Protein AF-A0A4Q3A723-F1 (afdb_monomer_lite)

pLDDT: mean 92.24, std 9.06, range [56.38, 98.62]

Foldseek 3Di:
DKDKDFPVVDDVVLVLVQCCVFQNPCNCPDVVVVQQPPWAFDRVPKIFIADPVRDTFKIKTKGWGWDQDPCCVPPRDDIDIDIDIDDIGGDDDPD

Secondary structure (DSSP, 8-state):
-EEEEEGGGS-HHHHHHHHHHHH-TTGGGSHHHHHTTT----GGG-EEEEETTS-EEEEEEEEEEEEE-GGGGTTT--EEEEEEEEEEEE-----

Radius of gyration: 16.05 Å; chains: 1; bounding box: 45×26×45 Å

Structure (mmCIF, N/CA/C/O backbone):
data_AF-A0A4Q3A723-F1
#
_entry.id   AF-A0A4Q3A723-F1
#
loop_
_atom_site.group_PDB
_atom_site.id
_atom_site.type_symbol
_atom_site.label_atom_id
_atom_site.label_alt_id
_atom_site.label_comp_id
_atom_site.label_asym_id
_atom_site.label_entity_id
_atom_site.label_seq_id
_atom_site.pdbx_PDB_ins_code
_atom_site.Cartn_x
_atom_site.Cartn_y
_atom_site.Cartn_z
_atom_site.occupancy
_atom_site.B_iso_or_equiv
_atom_site.auth_seq_id
_atom_site.auth_comp_id
_atom_site.auth_asym_id
_atom_site.auth_atom_id
_atom_site.pdbx_PDB_model_num
ATOM 1 N N . MET A 1 1 ? -18.021 7.874 13.755 1.00 86.50 1 MET A N 1
ATOM 2 C CA . MET A 1 1 ? -17.283 8.788 12.864 1.00 86.50 1 MET A CA 1
ATOM 3 C C . MET A 1 1 ? -16.111 8.004 12.262 1.00 86.50 1 MET A C 1
ATOM 5 O O . MET A 1 1 ? -15.933 6.838 12.608 1.00 86.50 1 MET A O 1
ATOM 9 N N . ILE A 1 2 ? -15.428 8.550 11.253 1.00 94.94 2 ILE A N 1
ATOM 10 C CA . ILE A 1 2 ? -14.210 7.960 10.681 1.00 94.94 2 ILE A CA 1
ATOM 11 C C . ILE A 1 2 ? -13.105 9.006 10.793 1.00 94.94 2 ILE A C 1
ATOM 13 O O . ILE A 1 2 ? -13.294 10.136 10.342 1.00 94.94 2 ILE A O 1
ATOM 17 N N . ALA A 1 3 ? -11.973 8.623 11.373 1.00 97.06 3 ALA A N 1
ATOM 18 C CA . ALA A 1 3 ? -10.742 9.400 11.373 1.00 97.06 3 ALA A CA 1
ATOM 19 C C . ALA A 1 3 ? -9.792 8.864 10.295 1.00 97.06 3 ALA A C 1
ATOM 21 O O . ALA A 1 3 ? -9.693 7.652 10.097 1.00 97.06 3 ALA A O 1
ATOM 22 N N . LEU A 1 4 ? -9.093 9.767 9.607 1.00 97.81 4 LEU A N 1
ATOM 23 C CA . LEU A 1 4 ? -7.983 9.406 8.730 1.00 97.81 4 LEU A CA 1
ATOM 24 C C . LEU A 1 4 ? -6.678 9.548 9.505 1.00 97.81 4 LEU A C 1
ATOM 26 O O . LEU A 1 4 ? -6.400 10.614 10.054 1.00 97.81 4 LEU A O 1
ATOM 30 N N . VAL A 1 5 ? -5.893 8.479 9.532 1.00 98.19 5 VAL A N 1
ATOM 31 C CA . VAL A 1 5 ? -4.585 8.431 10.193 1.00 98.19 5 VAL A CA 1
ATOM 32 C C . VAL A 1 5 ? -3.514 7.978 9.197 1.00 98.19 5 VAL A C 1
ATOM 34 O O . VAL A 1 5 ? -3.852 7.297 8.222 1.00 98.19 5 VAL A O 1
ATOM 37 N N . PRO A 1 6 ? -2.237 8.342 9.399 1.00 98.38 6 PRO A N 1
ATOM 38 C CA . PRO A 1 6 ? -1.126 7.758 8.653 1.00 98.38 6 PRO A CA 1
ATOM 39 C C . PRO A 1 6 ? -1.164 6.226 8.689 1.00 98.38 6 PRO A C 1
ATOM 41 O O . PRO A 1 6 ? -1.473 5.628 9.722 1.00 98.38 6 PRO A O 1
ATOM 44 N N . LEU A 1 7 ? -0.877 5.578 7.557 1.00 98.38 7 LEU A N 1
ATOM 45 C CA . LEU A 1 7 ? -0.964 4.116 7.460 1.00 98.38 7 LEU A CA 1
ATOM 46 C C . LEU A 1 7 ? 0.034 3.395 8.384 1.00 98.38 7 LEU A C 1
ATOM 48 O O . LEU A 1 7 ? -0.262 2.298 8.849 1.00 98.38 7 LEU A O 1
ATOM 52 N N . ASP A 1 8 ? 1.181 4.011 8.672 1.00 96.75 8 ASP A N 1
ATOM 53 C CA . ASP A 1 8 ? 2.228 3.470 9.551 1.00 96.75 8 ASP A CA 1
ATOM 54 C C . ASP A 1 8 ? 1.829 3.405 11.039 1.00 96.75 8 ASP A C 1
ATOM 56 O O . ASP A 1 8 ? 2.519 2.771 11.836 1.00 96.75 8 ASP A O 1
ATOM 60 N N . GLN A 1 9 ? 0.689 3.997 11.410 1.00 97.25 9 GLN A N 1
ATOM 61 C CA . GLN A 1 9 ? 0.089 3.861 12.740 1.00 97.25 9 GLN A CA 1
ATOM 62 C C . GLN A 1 9 ? -0.774 2.602 12.882 1.00 97.25 9 GLN A C 1
ATOM 64 O O . GLN A 1 9 ? -1.241 2.298 13.981 1.00 97.25 9 GLN A O 1
ATOM 69 N N . ILE A 1 10 ? -1.018 1.875 11.789 1.00 98.06 10 ILE A N 1
ATOM 70 C CA . ILE A 1 10 ? -1.802 0.641 11.789 1.00 98.06 10 ILE A CA 1
ATOM 71 C C . ILE A 1 10 ? -0.864 -0.557 11.778 1.00 98.06 10 ILE A C 1
ATOM 73 O O . ILE A 1 10 ? 0.123 -0.577 11.048 1.00 98.06 10 ILE A O 1
ATOM 77 N N . ASP A 1 11 ? -1.218 -1.593 12.542 1.00 97.62 11 ASP A N 1
ATOM 78 C CA . ASP A 1 11 ? -0.555 -2.892 12.457 1.00 97.62 11 ASP A CA 1
ATOM 79 C C . ASP A 1 11 ? -0.511 -3.369 10.986 1.00 97.62 11 ASP A C 1
ATOM 81 O O . ASP A 1 11 ? -1.571 -3.576 10.376 1.00 97.62 11 ASP A O 1
ATOM 85 N N . PRO A 1 12 ? 0.685 -3.580 10.400 1.00 96.44 12 PRO A N 1
ATOM 86 C CA . PRO A 1 12 ? 0.821 -4.051 9.026 1.00 96.44 12 PRO A CA 1
ATOM 87 C C . PRO A 1 12 ? 0.040 -5.340 8.752 1.00 96.44 12 PRO A C 1
ATOM 89 O O . PRO A 1 12 ? -0.492 -5.519 7.653 1.00 96.44 12 PRO A O 1
ATOM 92 N N . GLN A 1 13 ? -0.099 -6.223 9.746 1.00 97.50 13 GLN A N 1
ATOM 93 C CA . GLN A 1 13 ? -0.861 -7.459 9.591 1.00 97.50 13 GLN A CA 1
ATOM 94 C C . GLN A 1 13 ? -2.369 -7.196 9.466 1.00 97.50 13 GLN A C 1
ATOM 96 O O . GLN A 1 13 ? -3.058 -7.906 8.725 1.00 97.50 13 GLN A O 1
ATOM 101 N N . ALA A 1 14 ? -2.895 -6.165 10.134 1.00 97.44 14 ALA A N 1
ATOM 102 C CA . ALA A 1 14 ? -4.289 -5.751 9.988 1.00 97.44 14 ALA A CA 1
ATOM 103 C C . ALA A 1 14 ? -4.559 -5.199 8.579 1.00 97.44 14 ALA A C 1
ATOM 105 O O . ALA A 1 14 ? -5.580 -5.537 7.971 1.00 97.44 14 ALA A O 1
ATOM 106 N N . VAL A 1 15 ? -3.612 -4.428 8.029 1.00 97.56 15 VAL A N 1
ATOM 107 C CA . VAL A 1 15 ? -3.655 -3.937 6.641 1.00 97.56 15 VAL A CA 1
ATOM 108 C C . VAL A 1 15 ? -3.643 -5.102 5.652 1.00 97.56 15 VAL A C 1
ATOM 110 O O . VAL A 1 15 ? -4.520 -5.187 4.793 1.00 97.56 15 VAL A O 1
ATOM 113 N N . GLU A 1 16 ? -2.699 -6.037 5.788 1.00 96.56 16 GLU A N 1
ATOM 114 C CA . GLU A 1 16 ? -2.606 -7.203 4.901 1.00 96.56 16 GLU A CA 1
ATOM 115 C C . GLU A 1 16 ? -3.867 -8.075 4.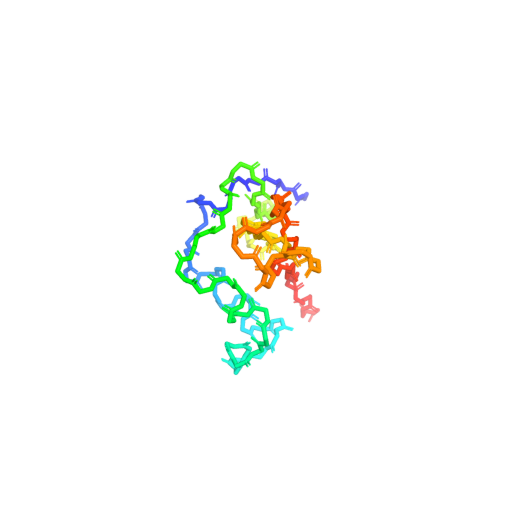970 1.00 96.56 16 GLU A C 1
ATOM 117 O O . GLU A 1 16 ? -4.368 -8.511 3.933 1.00 96.56 16 GLU A O 1
ATOM 122 N N . SER A 1 17 ? -4.438 -8.251 6.165 1.00 96.69 17 SER A N 1
ATOM 123 C CA . SER A 1 17 ? -5.681 -9.005 6.357 1.00 96.69 17 SER A CA 1
ATOM 124 C C . SER A 1 17 ? -6.879 -8.326 5.686 1.00 96.69 17 SER A C 1
ATOM 126 O O . SER A 1 17 ? -7.718 -9.004 5.092 1.00 96.69 17 SER A O 1
ATOM 128 N N . LEU A 1 18 ? -6.974 -6.993 5.753 1.00 96.94 18 LEU A N 1
ATOM 129 C CA . LEU A 1 18 ? -8.015 -6.239 5.052 1.00 96.94 18 LEU A CA 1
ATOM 130 C C . LEU A 1 18 ? -7.853 -6.340 3.530 1.00 96.94 18 LEU A C 1
ATOM 132 O O . LEU A 1 18 ? -8.834 -6.544 2.814 1.00 96.94 18 LEU A O 1
ATOM 136 N N . LEU A 1 19 ? -6.622 -6.236 3.026 1.00 96.75 19 LEU A N 1
ATOM 137 C CA . LEU A 1 19 ? -6.343 -6.404 1.601 1.00 96.75 19 LEU A CA 1
ATOM 138 C C . LEU A 1 19 ? -6.693 -7.816 1.116 1.00 96.75 19 LEU A C 1
ATOM 140 O O . LEU A 1 19 ? -7.239 -7.957 0.022 1.00 96.75 19 LEU A O 1
ATOM 144 N N . ASP A 1 20 ? -6.414 -8.848 1.917 1.00 96.00 20 ASP A N 1
ATOM 145 C CA . ASP A 1 20 ? -6.783 -10.232 1.604 1.00 96.00 20 ASP A CA 1
ATOM 146 C C . ASP A 1 20 ? -8.309 -10.410 1.570 1.00 96.00 20 ASP A C 1
ATOM 148 O O . ASP A 1 20 ? -8.819 -11.031 0.636 1.00 96.00 20 ASP A O 1
ATOM 152 N N . ARG A 1 21 ? -9.057 -9.808 2.510 1.00 95.50 21 ARG A N 1
ATOM 153 C CA . ARG A 1 21 ? -10.534 -9.796 2.470 1.00 95.50 21 ARG A CA 1
ATOM 154 C C . ARG A 1 21 ? -11.080 -9.078 1.233 1.00 95.50 21 ARG A C 1
ATOM 156 O O . ARG A 1 21 ? -12.014 -9.570 0.608 1.00 95.50 21 ARG A O 1
ATOM 163 N N . ALA A 1 22 ? -10.496 -7.939 0.860 1.00 95.19 22 ALA A N 1
ATOM 164 C CA . ALA A 1 22 ? -10.984 -7.117 -0.249 1.00 95.19 22 ALA A CA 1
ATOM 165 C C . ALA A 1 22 ? -10.630 -7.676 -1.641 1.00 95.19 22 ALA A C 1
ATOM 167 O O . ALA A 1 22 ? -11.386 -7.486 -2.594 1.00 95.19 22 ALA A O 1
ATOM 168 N N . PHE A 1 23 ? -9.476 -8.337 -1.784 1.00 94.19 23 PHE A N 1
ATOM 169 C CA . PHE A 1 23 ? -8.926 -8.717 -3.093 1.00 94.19 23 PHE A CA 1
ATOM 170 C C . PHE A 1 23 ? -8.629 -10.209 -3.269 1.00 94.19 23 PHE A C 1
ATOM 172 O O . PHE A 1 23 ? -8.245 -10.599 -4.378 1.00 94.19 23 PHE A O 1
ATOM 179 N N . GLY A 1 24 ? -8.798 -11.016 -2.221 1.00 94.44 24 GLY A N 1
ATOM 180 C CA . GLY A 1 24 ? -8.385 -12.417 -2.170 1.00 94.44 24 GLY A CA 1
ATOM 181 C C . GLY A 1 24 ? -6.934 -12.588 -1.708 1.00 94.44 24 GLY A C 1
ATOM 182 O O . GLY A 1 24 ? -6.076 -11.736 -1.949 1.00 94.44 24 GLY A O 1
ATOM 183 N N . ALA A 1 25 ? -6.637 -13.720 -1.063 1.00 93.38 25 ALA A N 1
ATOM 184 C CA . ALA A 1 25 ? -5.292 -14.050 -0.570 1.00 93.38 25 ALA A CA 1
ATOM 185 C C . ALA A 1 25 ? -4.254 -14.248 -1.700 1.00 93.38 25 ALA A C 1
ATOM 187 O O . ALA A 1 25 ? -3.048 -14.103 -1.489 1.00 93.38 25 ALA A O 1
ATOM 188 N N . ASP A 1 26 ? -4.713 -14.532 -2.920 1.00 93.69 26 ASP A N 1
ATOM 189 C CA . ASP A 1 26 ? -3.903 -14.688 -4.132 1.00 93.69 26 ASP A CA 1
ATOM 190 C C . ASP A 1 26 ? -3.602 -13.353 -4.844 1.00 93.69 26 ASP A C 1
ATOM 192 O O . ASP A 1 26 ? -2.883 -13.328 -5.848 1.00 93.69 26 ASP A O 1
ATOM 196 N N . ARG A 1 27 ? -4.066 -12.211 -4.303 1.00 93.62 27 ARG A N 1
ATOM 197 C CA . ARG A 1 27 ? -3.881 -10.864 -4.886 1.00 93.62 27 ARG A CA 1
ATOM 198 C C . ARG A 1 27 ? -2.440 -10.528 -5.262 1.00 93.62 27 ARG A C 1
ATOM 200 O O . ARG A 1 27 ? -2.225 -9.722 -6.166 1.00 93.62 27 ARG A O 1
ATOM 207 N N . ARG A 1 28 ? -1.457 -11.142 -4.597 1.00 90.88 28 ARG A N 1
ATOM 208 C CA . ARG A 1 28 ? -0.023 -10.921 -4.833 1.00 90.88 28 ARG A CA 1
ATOM 209 C C . ARG A 1 28 ? 0.428 -11.328 -6.242 1.00 90.88 28 ARG A C 1
ATOM 211 O O . ARG A 1 28 ? 1.444 -10.824 -6.709 1.00 90.88 28 ARG A O 1
ATOM 218 N N . ALA A 1 29 ? -0.342 -12.157 -6.951 1.00 91.81 29 ALA A N 1
ATOM 219 C CA . ALA A 1 29 ? -0.078 -12.515 -8.347 1.00 91.81 29 ALA A CA 1
ATOM 220 C C . ALA A 1 29 ? -0.456 -11.410 -9.359 1.00 91.81 29 ALA A C 1
ATOM 222 O O . ALA A 1 29 ? -0.079 -11.481 -10.531 1.00 91.81 29 ALA A O 1
ATOM 223 N N . ARG A 1 30 ? -1.204 -10.376 -8.944 1.00 91.88 30 ARG A N 1
ATOM 224 C CA . ARG A 1 30 ? -1.674 -9.306 -9.841 1.00 91.88 30 ARG A CA 1
ATOM 225 C C . ARG A 1 30 ? -0.510 -8.428 -10.315 1.00 91.88 30 ARG A C 1
ATOM 227 O O . ARG A 1 30 ? 0.393 -8.103 -9.549 1.00 91.88 30 ARG A O 1
ATOM 234 N N . THR A 1 31 ? -0.578 -7.936 -11.556 1.00 91.69 31 THR A N 1
ATOM 235 C CA . THR A 1 31 ? 0.475 -7.089 -12.159 1.00 91.69 31 THR A CA 1
ATOM 236 C C . THR A 1 31 ? 0.847 -5.866 -11.314 1.00 91.69 31 THR A C 1
ATOM 238 O O . THR A 1 31 ? 2.023 -5.523 -11.255 1.00 91.69 31 THR A O 1
ATOM 241 N N . ALA A 1 32 ? -0.105 -5.261 -10.597 1.00 89.81 32 ALA A N 1
ATOM 242 C CA . ALA A 1 32 ? 0.165 -4.135 -9.700 1.00 89.81 32 ALA A CA 1
ATOM 243 C C . ALA A 1 32 ? 1.213 -4.452 -8.610 1.00 89.81 32 ALA A C 1
ATOM 245 O O . ALA A 1 32 ? 1.980 -3.572 -8.235 1.00 89.81 32 ALA A O 1
ATOM 246 N N . TYR A 1 33 ? 1.303 -5.706 -8.140 1.00 91.44 33 TYR A N 1
ATOM 247 C CA . TYR A 1 33 ? 2.317 -6.138 -7.164 1.00 91.44 33 TYR A CA 1
ATOM 248 C C . TYR A 1 33 ? 3.709 -6.225 -7.791 1.00 91.44 33 TYR A C 1
ATOM 250 O O . TYR A 1 33 ? 4.701 -5.886 -7.150 1.00 91.44 33 TYR A O 1
ATOM 258 N N . ARG A 1 34 ? 3.784 -6.611 -9.070 1.00 92.00 34 ARG A N 1
ATOM 259 C CA . ARG A 1 34 ? 5.047 -6.607 -9.820 1.00 92.00 34 ARG A CA 1
ATOM 260 C C . ARG A 1 34 ? 5.554 -5.188 -10.065 1.00 92.00 34 ARG A C 1
ATOM 262 O O . ARG A 1 34 ? 6.742 -4.948 -9.909 1.00 92.00 34 ARG A O 1
ATOM 269 N N . ILE A 1 35 ? 4.661 -4.250 -10.397 1.00 91.25 35 ILE A N 1
ATOM 270 C CA . ILE A 1 35 ? 5.020 -2.839 -10.646 1.00 91.25 35 ILE A CA 1
ATOM 271 C C . ILE A 1 35 ? 5.678 -2.199 -9.414 1.00 91.25 35 ILE A C 1
ATOM 273 O O . ILE A 1 35 ? 6.605 -1.412 -9.559 1.00 91.25 35 ILE A O 1
ATOM 277 N N . ARG A 1 36 ? 5.223 -2.563 -8.212 1.00 92.00 36 ARG A N 1
ATOM 278 C CA . ARG A 1 36 ? 5.721 -2.029 -6.934 1.00 92.00 36 ARG A CA 1
ATOM 279 C C . ARG A 1 36 ? 6.802 -2.880 -6.256 1.00 92.00 36 ARG A C 1
ATOM 281 O O . ARG A 1 36 ? 7.069 -2.718 -5.071 1.00 92.00 36 ARG A O 1
ATOM 288 N N . THR A 1 37 ? 7.369 -3.865 -6.952 1.00 90.69 37 THR A N 1
ATOM 289 C CA . THR A 1 37 ? 8.394 -4.733 -6.356 1.00 90.69 37 THR A CA 1
ATOM 290 C C . THR A 1 37 ? 9.664 -3.930 -6.064 1.00 90.69 37 THR A C 1
ATOM 292 O O . THR A 1 37 ? 10.172 -3.242 -6.943 1.00 90.69 37 THR A O 1
ATOM 295 N N . GLY A 1 38 ? 10.192 -4.048 -4.842 1.00 91.62 38 GLY A N 1
ATOM 296 C CA . GLY A 1 38 ? 11.412 -3.350 -4.419 1.00 91.62 38 GLY A CA 1
ATOM 297 C C . GLY A 1 38 ? 11.207 -1.884 -4.025 1.00 91.62 38 GLY A C 1
ATOM 298 O O . GLY A 1 38 ? 12.192 -1.174 -3.842 1.00 91.62 38 GLY A O 1
ATOM 299 N N . THR A 1 39 ? 9.959 -1.431 -3.901 1.00 94.00 39 THR A N 1
ATOM 300 C CA . THR A 1 39 ? 9.613 -0.123 -3.335 1.00 94.00 39 THR A CA 1
ATOM 301 C C . THR A 1 39 ? 8.711 -0.294 -2.116 1.00 94.00 39 THR A C 1
ATOM 303 O O . THR A 1 39 ? 8.258 -1.404 -1.836 1.00 94.00 39 THR A O 1
ATOM 306 N N . ASP A 1 40 ? 8.456 0.811 -1.417 1.00 95.38 40 ASP A N 1
ATOM 307 C CA . ASP A 1 40 ? 7.499 0.929 -0.316 1.00 95.38 40 ASP A CA 1
ATOM 308 C C . ASP A 1 40 ? 6.416 1.966 -0.669 1.00 95.38 40 ASP A C 1
ATOM 310 O O . ASP A 1 40 ? 6.641 2.812 -1.549 1.00 95.38 40 ASP A O 1
ATOM 314 N N . PRO A 1 41 ? 5.234 1.930 -0.022 1.00 96.81 41 PRO A N 1
ATOM 315 C CA . PRO A 1 41 ? 4.263 3.005 -0.151 1.00 96.81 41 PRO A CA 1
ATOM 316 C C . PRO A 1 41 ? 4.871 4.329 0.328 1.00 96.81 41 PRO A C 1
ATOM 318 O O . PRO A 1 41 ? 5.586 4.358 1.323 1.00 96.81 41 PRO A O 1
ATOM 321 N N . VAL A 1 42 ? 4.532 5.429 -0.340 1.00 97.62 42 VAL A N 1
ATOM 322 C CA . VAL A 1 42 ? 4.837 6.799 0.081 1.00 97.62 42 VAL A CA 1
ATOM 323 C C . VAL A 1 42 ? 4.057 7.087 1.371 1.00 97.62 42 VAL A C 1
ATOM 325 O O . VAL A 1 42 ? 2.820 7.168 1.301 1.00 97.62 42 VAL A O 1
ATOM 328 N N . PRO A 1 43 ? 4.719 7.217 2.538 1.00 96.88 43 PRO A N 1
ATOM 329 C CA . PRO A 1 43 ? 4.032 7.335 3.826 1.00 96.88 43 PRO A CA 1
ATOM 330 C C . PRO A 1 43 ? 3.117 8.558 3.901 1.00 96.88 43 PRO A C 1
ATOM 332 O O . PRO A 1 43 ? 1.980 8.459 4.353 1.00 96.88 43 PRO A O 1
ATOM 335 N N . GLU A 1 44 ? 3.561 9.691 3.358 1.00 97.12 44 GLU A N 1
ATOM 336 C CA . GLU A 1 44 ? 2.846 10.972 3.398 1.00 97.12 44 GLU A CA 1
ATOM 337 C C . GLU A 1 44 ? 1.561 10.974 2.555 1.00 97.12 44 GLU A C 1
ATOM 339 O O . GLU A 1 44 ? 0.728 11.871 2.686 1.00 97.12 44 GLU A O 1
ATOM 344 N N . LEU A 1 45 ? 1.403 9.978 1.678 1.00 97.69 45 LEU A N 1
ATOM 345 C CA . LEU A 1 45 ? 0.256 9.822 0.784 1.00 97.69 45 LEU A CA 1
ATOM 346 C C . LEU A 1 45 ? -0.568 8.562 1.094 1.00 97.69 45 LEU A C 1
ATOM 348 O O . LEU A 1 45 ? -1.509 8.254 0.358 1.00 97.69 45 LEU A O 1
ATOM 352 N N . SER A 1 46 ? -0.221 7.822 2.149 1.00 98.50 46 SER A N 1
ATOM 353 C CA . SER A 1 46 ? -0.853 6.549 2.503 1.00 98.50 46 SER A CA 1
ATOM 354 C C . SER A 1 46 ? -1.571 6.662 3.845 1.00 98.50 46 SER A C 1
ATOM 356 O O . SER A 1 46 ? -0.991 7.074 4.848 1.00 98.50 46 SER A O 1
ATOM 358 N N . PHE A 1 47 ? -2.843 6.265 3.878 1.00 98.62 47 PHE A N 1
ATOM 359 C CA . PHE A 1 47 ? -3.723 6.507 5.022 1.00 98.62 47 PHE A CA 1
ATOM 360 C C . PHE A 1 47 ? -4.576 5.292 5.365 1.00 98.62 47 PHE A C 1
ATOM 362 O O . PHE A 1 47 ? -4.918 4.475 4.504 1.00 98.62 47 PHE A O 1
ATOM 369 N N . ALA A 1 48 ? -4.992 5.233 6.622 1.00 98.56 48 ALA A N 1
ATOM 370 C CA . ALA A 1 48 ? -6.027 4.344 7.109 1.00 98.56 48 ALA A CA 1
ATOM 371 C C . ALA A 1 48 ? -7.249 5.137 7.577 1.00 98.56 48 ALA A C 1
ATOM 373 O O . ALA A 1 48 ? -7.131 6.208 8.168 1.00 98.56 48 ALA A O 1
ATOM 374 N N . ALA A 1 49 ? -8.427 4.584 7.320 1.00 98.25 49 ALA A N 1
ATOM 375 C CA . ALA A 1 49 ? -9.692 5.039 7.865 1.00 98.25 49 ALA A CA 1
ATOM 376 C C . ALA A 1 49 ? -10.016 4.200 9.103 1.00 98.25 49 ALA A C 1
ATOM 378 O O . ALA A 1 49 ? -10.153 2.980 8.997 1.00 98.25 49 ALA A O 1
ATOM 379 N N . VAL A 1 50 ? -10.159 4.840 10.261 1.00 97.62 50 VAL A N 1
ATOM 380 C CA . VAL A 1 50 ? -10.396 4.180 11.553 1.00 97.62 50 VAL A CA 1
ATOM 381 C C . VAL A 1 50 ? -11.706 4.685 12.153 1.00 97.62 50 VAL A C 1
ATOM 383 O O . VAL A 1 50 ? -11.995 5.881 12.109 1.00 97.62 50 VAL A O 1
ATOM 386 N N . ARG A 1 51 ? -12.530 3.768 12.664 1.00 95.44 51 ARG A N 1
ATOM 387 C CA . ARG A 1 51 ? -13.794 4.079 13.350 1.00 95.44 51 ARG A CA 1
ATOM 388 C C . ARG A 1 51 ? -13.541 4.515 14.796 1.00 95.44 51 ARG A C 1
ATOM 390 O O . ARG A 1 51 ? -12.469 4.284 15.340 1.00 95.44 51 ARG A O 1
ATOM 397 N N . ASP A 1 52 ? -14.552 5.100 15.435 1.00 93.50 52 ASP A N 1
ATOM 398 C CA . ASP A 1 52 ? -14.459 5.585 16.826 1.00 93.50 52 ASP A CA 1
ATOM 399 C C . ASP A 1 52 ? -14.120 4.477 17.843 1.00 93.50 52 ASP A C 1
ATOM 401 O O . ASP A 1 52 ? -13.555 4.760 18.894 1.00 93.50 52 ASP A O 1
ATOM 405 N N . ASP A 1 53 ? -14.450 3.221 17.532 1.00 92.88 53 ASP A N 1
ATOM 406 C CA . ASP A 1 53 ? -14.115 2.034 18.331 1.00 92.88 53 ASP A CA 1
ATOM 407 C C . ASP A 1 53 ? -12.688 1.505 18.073 1.00 92.88 53 ASP A C 1
ATOM 409 O O . ASP A 1 53 ? -12.292 0.484 18.634 1.00 92.88 53 ASP A O 1
ATOM 413 N N . GLY A 1 54 ? -11.910 2.187 17.226 1.00 92.19 54 GLY A N 1
ATOM 414 C CA . GLY A 1 54 ? -10.566 1.784 16.818 1.00 92.19 54 GLY A CA 1
ATOM 415 C C . GLY A 1 54 ? -10.530 0.767 15.675 1.00 92.19 54 GLY A C 1
ATOM 416 O O . GLY A 1 54 ? -9.442 0.384 15.243 1.00 92.19 54 GLY A O 1
ATOM 417 N N . ALA A 1 55 ? -11.677 0.327 15.144 1.00 94.00 55 ALA A N 1
ATOM 418 C CA . ALA A 1 55 ? -11.700 -0.653 14.065 1.00 94.00 55 ALA A CA 1
ATOM 419 C C . ALA A 1 55 ? -11.238 -0.046 12.729 1.00 94.00 55 ALA A C 1
ATOM 421 O O . ALA A 1 55 ? -11.698 1.021 12.306 1.00 94.00 55 ALA A O 1
ATOM 422 N N . LEU A 1 56 ? -10.369 -0.773 12.020 1.00 96.94 56 LEU A N 1
ATOM 423 C CA . LEU A 1 56 ? -9.923 -0.415 10.675 1.00 96.94 56 LEU A CA 1
ATOM 424 C C . LEU A 1 56 ? -11.092 -0.541 9.684 1.00 96.94 56 LEU A C 1
ATOM 426 O O . LEU A 1 56 ? -11.579 -1.635 9.413 1.00 96.94 56 LEU A O 1
ATOM 430 N N . ALA A 1 57 ? -11.537 0.585 9.130 1.00 96.94 57 ALA A N 1
ATOM 431 C CA . ALA A 1 57 ? -12.602 0.644 8.131 1.00 96.94 57 ALA A CA 1
ATOM 432 C C . ALA A 1 57 ? -12.080 0.609 6.694 1.00 96.94 57 ALA A C 1
ATOM 434 O O . ALA A 1 57 ? -12.828 0.248 5.788 1.00 96.94 57 ALA A O 1
ATOM 435 N N . GLY A 1 58 ? -10.836 1.018 6.463 1.00 97.94 58 GLY A N 1
ATOM 436 C CA . GLY A 1 58 ? -10.277 1.078 5.121 1.00 97.94 58 GLY A CA 1
ATOM 437 C C . GLY A 1 58 ? -8.826 1.529 5.095 1.00 97.94 58 GLY A C 1
ATOM 438 O O . GLY A 1 58 ? -8.319 2.076 6.069 1.00 97.94 58 GLY A O 1
ATOM 439 N N . THR A 1 59 ? -8.165 1.324 3.963 1.00 98.56 59 THR A N 1
ATOM 440 C CA . THR A 1 59 ? -6.788 1.767 3.720 1.00 98.56 59 THR A CA 1
ATOM 441 C C . THR A 1 59 ? -6.625 2.246 2.291 1.00 98.56 59 THR A C 1
ATOM 443 O O . THR A 1 59 ? -7.226 1.672 1.380 1.00 98.56 59 THR A O 1
ATOM 446 N N . ILE A 1 60 ? -5.740 3.214 2.087 1.00 98.25 60 ILE A N 1
ATOM 447 C CA . ILE A 1 60 ? -5.186 3.570 0.784 1.00 98.25 60 ILE A CA 1
ATOM 448 C C . ILE A 1 60 ? -3.663 3.591 0.873 1.00 98.25 60 ILE A C 1
ATOM 450 O O . ILE A 1 60 ? -3.090 4.108 1.830 1.00 98.25 60 ILE A O 1
ATOM 454 N N . GLN A 1 61 ? -3.014 3.023 -0.135 1.00 98.06 61 GLN A N 1
ATOM 455 C CA . GLN A 1 61 ? -1.567 3.087 -0.310 1.00 98.06 61 GLN A CA 1
ATOM 456 C C . GLN A 1 61 ? -1.252 3.831 -1.598 1.00 98.06 61 GLN A C 1
ATOM 458 O O . GLN A 1 61 ? -1.946 3.648 -2.596 1.00 98.06 61 GLN A O 1
ATOM 463 N N . CYS A 1 62 ? -0.202 4.637 -1.593 1.00 98.12 62 CYS A N 1
ATOM 464 C CA . CYS A 1 62 ? 0.291 5.325 -2.781 1.00 98.12 62 CYS A CA 1
ATOM 465 C C . CYS A 1 62 ? 1.734 4.909 -3.024 1.00 98.12 62 CYS A C 1
ATOM 467 O O . CYS A 1 62 ? 2.519 4.903 -2.089 1.00 98.12 62 CYS A O 1
ATOM 469 N N . TRP A 1 63 ? 2.099 4.564 -4.254 1.00 97.88 63 TRP A N 1
ATOM 470 C CA . TRP A 1 63 ? 3.404 3.975 -4.559 1.00 97.88 63 TRP A CA 1
ATOM 471 C C . TRP A 1 63 ? 4.193 4.838 -5.538 1.00 97.88 63 TRP A C 1
ATOM 473 O O . TRP A 1 63 ? 3.606 5.346 -6.500 1.00 97.88 63 TRP A O 1
ATOM 483 N N . PRO A 1 64 ? 5.516 4.979 -5.352 1.00 97.00 64 PRO A N 1
ATOM 484 C CA . PRO A 1 64 ? 6.356 5.626 -6.342 1.00 97.00 64 PRO A CA 1
ATOM 485 C C . PRO A 1 64 ? 6.496 4.707 -7.559 1.00 97.00 64 PRO A C 1
ATOM 487 O O . PRO A 1 64 ? 6.875 3.540 -7.434 1.00 97.00 64 PRO A O 1
ATOM 490 N N . VAL A 1 65 ? 6.197 5.231 -8.746 1.00 95.12 65 VAL A N 1
ATOM 491 C CA . VAL A 1 65 ? 6.428 4.540 -10.021 1.00 95.12 65 VAL A CA 1
ATOM 492 C C . VAL A 1 65 ? 7.028 5.511 -11.034 1.00 95.12 65 VAL A C 1
ATOM 494 O O . VAL A 1 65 ? 6.977 6.728 -10.866 1.00 95.12 65 VAL A O 1
ATOM 497 N N . ALA A 1 66 ? 7.603 4.979 -12.108 1.00 93.19 66 ALA A N 1
ATOM 498 C CA . ALA A 1 66 ? 8.076 5.786 -13.222 1.00 93.19 66 ALA A CA 1
ATOM 499 C C . ALA A 1 66 ? 7.492 5.257 -14.531 1.00 93.19 66 ALA A C 1
ATOM 501 O O . ALA A 1 66 ? 7.581 4.060 -14.813 1.00 93.19 66 ALA A O 1
ATOM 502 N N . LEU A 1 67 ? 6.925 6.153 -15.337 1.00 91.75 67 LEU A N 1
ATOM 503 C CA . LEU A 1 67 ? 6.573 5.856 -16.719 1.00 91.75 67 LEU A CA 1
ATOM 504 C C . LEU A 1 67 ? 7.830 5.993 -17.578 1.00 91.75 67 LEU A C 1
ATOM 506 O O . LEU A 1 67 ? 8.439 7.061 -17.613 1.00 91.75 67 LEU A O 1
ATOM 510 N N . ALA A 1 68 ? 8.211 4.916 -18.259 1.00 91.50 68 ALA A N 1
ATOM 511 C CA . ALA A 1 68 ? 9.215 4.959 -19.314 1.00 91.50 68 ALA A CA 1
ATOM 512 C C . ALA A 1 68 ? 8.528 5.373 -20.623 1.00 91.50 68 ALA A C 1
ATOM 514 O O . ALA A 1 68 ? 7.645 4.655 -21.095 1.00 91.50 68 ALA A O 1
ATOM 515 N N . CYS A 1 69 ? 8.900 6.532 -21.168 1.00 89.31 69 CYS A N 1
ATOM 516 C CA . CYS A 1 69 ? 8.381 7.031 -22.442 1.00 89.31 69 CYS A CA 1
ATOM 517 C C . CYS A 1 69 ? 8.971 6.247 -23.630 1.00 89.31 69 CYS A C 1
ATOM 519 O O . CYS A 1 69 ? 9.885 5.439 -23.463 1.00 89.31 69 CYS A O 1
ATOM 521 N N . ASP A 1 70 ? 8.449 6.458 -24.840 1.00 87.56 70 ASP A N 1
ATOM 522 C CA . ASP A 1 70 ? 8.853 5.676 -26.020 1.00 87.56 70 ASP A CA 1
ATOM 523 C C . ASP A 1 70 ? 10.346 5.818 -26.368 1.00 87.56 70 ASP A C 1
ATOM 525 O O . ASP A 1 70 ? 10.972 4.857 -26.822 1.00 87.56 70 ASP A O 1
ATOM 529 N N . ASP A 1 71 ? 10.935 6.979 -26.076 1.00 83.81 71 ASP A N 1
ATOM 530 C CA . ASP A 1 71 ? 12.366 7.265 -26.221 1.00 83.81 71 ASP A CA 1
ATOM 531 C C . ASP A 1 71 ? 13.235 6.516 -25.197 1.00 83.81 71 ASP A C 1
ATOM 533 O O . ASP A 1 71 ? 14.436 6.359 -25.400 1.00 83.81 71 ASP A O 1
ATOM 537 N N . ALA A 1 72 ? 12.654 5.977 -24.119 1.00 73.25 72 ALA A N 1
ATOM 538 C CA . ALA A 1 72 ? 13.393 5.252 -23.086 1.00 73.25 72 ALA A CA 1
ATOM 539 C C . ALA A 1 72 ? 14.044 3.952 -23.590 1.00 73.25 72 ALA A C 1
ATOM 541 O O . ALA A 1 72 ? 14.917 3.404 -22.911 1.00 73.25 72 ALA A O 1
ATOM 542 N N . LYS A 1 73 ? 13.646 3.459 -24.772 1.00 66.94 73 LYS A N 1
ATOM 543 C CA . LYS A 1 73 ? 14.275 2.303 -25.431 1.00 66.94 73 LYS A CA 1
ATOM 544 C C . LYS A 1 73 ? 15.655 2.625 -26.011 1.00 66.94 73 LYS A C 1
ATOM 546 O O . LYS A 1 73 ? 16.434 1.701 -26.233 1.00 66.94 73 LYS A O 1
ATOM 551 N N . GLU A 1 74 ? 15.979 3.902 -26.199 1.00 65.44 74 GLU A N 1
ATOM 552 C CA . GLU A 1 74 ? 17.255 4.364 -26.738 1.00 65.44 74 GLU A CA 1
ATOM 553 C C . GLU A 1 74 ? 17.983 5.200 -25.667 1.00 65.44 74 GLU A C 1
ATOM 555 O O . GLU A 1 74 ? 17.549 6.279 -25.282 1.00 65.44 74 GLU A O 1
ATOM 560 N N . ASN A 1 75 ? 19.091 4.676 -25.129 1.00 62.94 75 ASN A N 1
ATOM 561 C CA . ASN A 1 75 ? 20.027 5.387 -24.241 1.00 62.94 75 ASN A CA 1
ATOM 562 C C . ASN A 1 75 ? 19.431 6.108 -23.013 1.00 62.94 75 ASN A C 1
ATOM 564 O O . ASN A 1 75 ? 19.867 7.199 -22.653 1.00 62.94 75 ASN A O 1
ATOM 568 N N . GLY A 1 76 ? 18.492 5.472 -22.309 1.00 70.00 76 GLY A N 1
ATOM 569 C CA . GLY A 1 76 ? 18.017 5.995 -21.025 1.00 70.00 76 GLY A CA 1
ATOM 570 C C . GLY A 1 76 ? 17.096 7.205 -21.160 1.00 70.00 76 GLY A C 1
ATOM 571 O O . GLY A 1 76 ? 17.117 8.065 -20.282 1.00 70.00 76 GLY A O 1
ATOM 572 N N . GLY A 1 77 ? 16.311 7.245 -22.243 1.00 75.94 77 GLY A N 1
ATOM 573 C CA . GLY A 1 77 ? 15.307 8.269 -22.519 1.00 75.94 77 GLY A CA 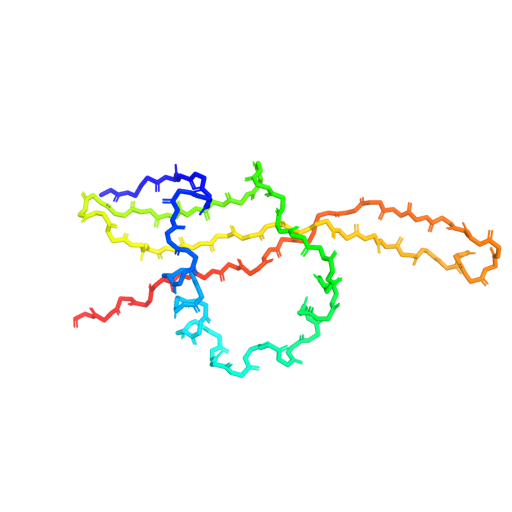1
ATOM 574 C C . GLY A 1 77 ? 14.299 8.523 -21.395 1.00 75.94 77 GLY A C 1
ATOM 575 O O . GLY A 1 77 ? 14.358 7.969 -20.292 1.00 75.94 77 GLY A O 1
ATOM 576 N N . THR A 1 78 ? 13.380 9.432 -21.679 1.00 89.44 78 THR A N 1
ATOM 577 C CA . THR A 1 78 ? 12.612 10.162 -20.676 1.00 89.44 78 THR A CA 1
AT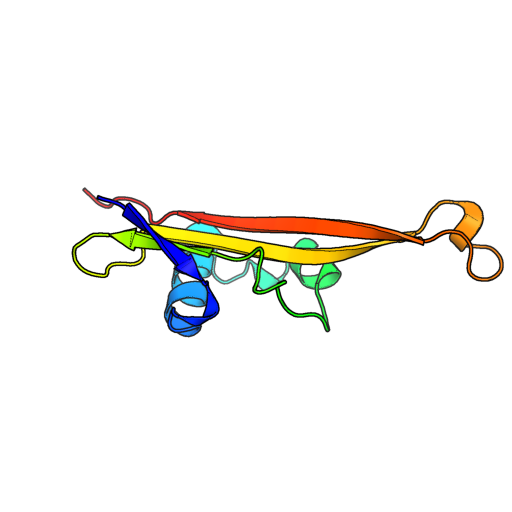OM 578 C C . THR A 1 78 ? 11.853 9.240 -19.721 1.00 89.44 78 THR A C 1
ATOM 580 O O . THR A 1 78 ? 11.097 8.347 -20.116 1.00 89.44 78 THR A O 1
ATOM 583 N N . ARG A 1 79 ? 12.026 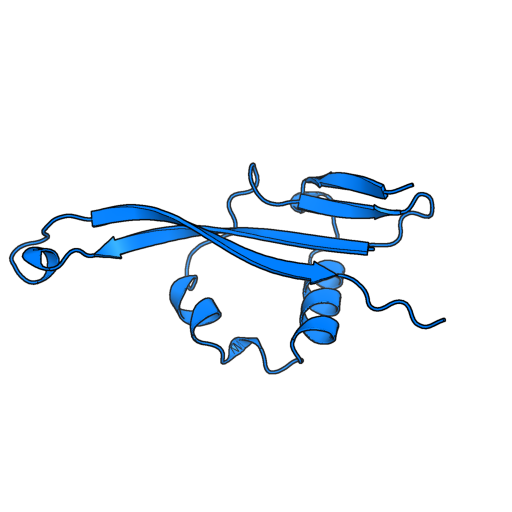9.498 -18.421 1.00 91.88 79 ARG A N 1
ATOM 584 C CA . ARG A 1 79 ? 11.240 8.880 -17.352 1.00 91.88 79 ARG A CA 1
ATOM 585 C C . ARG A 1 79 ? 10.453 9.939 -16.610 1.00 91.88 79 ARG A C 1
ATOM 587 O O . ARG A 1 79 ? 11.023 10.914 -16.126 1.00 91.88 79 ARG A O 1
ATOM 594 N N . VAL A 1 80 ? 9.153 9.711 -16.481 1.00 94.75 80 VAL A N 1
ATOM 595 C CA . VAL A 1 80 ? 8.260 10.595 -15.731 1.00 94.75 80 VAL A CA 1
ATOM 596 C C . VAL A 1 80 ? 7.942 9.940 -14.396 1.00 94.75 80 VAL A C 1
ATOM 598 O O . VAL A 1 80 ? 7.388 8.840 -14.361 1.00 94.75 80 VAL A O 1
ATOM 601 N N . ALA A 1 81 ? 8.307 10.602 -13.298 1.00 94.44 81 ALA A N 1
ATOM 602 C CA . ALA A 1 81 ? 7.918 10.176 -11.958 1.00 94.44 81 ALA A CA 1
ATOM 603 C C . ALA A 1 81 ? 6.403 10.340 -11.784 1.00 94.44 81 ALA A C 1
ATOM 605 O O . ALA A 1 81 ? 5.848 11.397 -12.085 1.00 94.44 81 ALA A O 1
ATOM 606 N N . LEU A 1 82 ? 5.740 9.290 -11.306 1.00 96.12 82 LEU A N 1
ATOM 607 C CA . LEU A 1 82 ? 4.302 9.250 -11.068 1.00 96.12 82 LEU A CA 1
ATOM 608 C C . LEU A 1 82 ? 4.017 8.611 -9.706 1.00 96.12 82 LEU A C 1
ATOM 610 O O . LEU A 1 82 ? 4.816 7.841 -9.170 1.00 96.12 82 LEU A O 1
ATOM 614 N N . THR A 1 83 ? 2.826 8.877 -9.181 1.00 96.62 83 THR A N 1
ATOM 615 C CA . THR A 1 83 ? 2.291 8.172 -8.016 1.00 96.62 83 THR A CA 1
ATOM 616 C C . THR A 1 83 ? 1.222 7.194 -8.478 1.00 96.62 83 THR A C 1
ATOM 618 O O . THR A 1 83 ? 0.191 7.594 -9.019 1.00 96.62 83 THR A O 1
ATOM 621 N N . MET A 1 84 ? 1.452 5.902 -8.256 1.00 97.00 84 MET A N 1
ATOM 622 C CA . MET A 1 84 ? 0.425 4.884 -8.445 1.00 97.00 84 MET A CA 1
ATOM 623 C C . MET A 1 84 ? -0.474 4.862 -7.211 1.00 97.00 84 MET A C 1
ATOM 625 O O . MET A 1 84 ? -0.047 4.475 -6.125 1.00 97.00 84 MET A O 1
ATOM 629 N N . VAL A 1 85 ? -1.723 5.282 -7.388 1.00 96.75 85 VAL A N 1
ATOM 630 C CA . VAL A 1 85 ? -2.729 5.267 -6.326 1.00 96.75 85 VAL A CA 1
ATOM 631 C C . VAL A 1 85 ? -3.303 3.859 -6.187 1.00 96.75 85 VAL A C 1
ATOM 633 O O . VAL A 1 85 ? -3.795 3.274 -7.152 1.00 96.75 85 VAL A O 1
ATOM 636 N N . GLY A 1 86 ? -3.267 3.326 -4.972 1.00 95.00 86 GLY A N 1
ATOM 637 C CA . GLY A 1 86 ? -3.819 2.033 -4.599 1.00 95.00 86 GLY A CA 1
ATOM 638 C C . GLY A 1 86 ? -2.767 1.015 -4.127 1.00 95.00 86 GLY A C 1
ATOM 639 O O . GLY A 1 86 ? -1.578 1.168 -4.385 1.00 95.00 86 GLY A O 1
ATOM 640 N N . PRO A 1 87 ? -3.196 -0.076 -3.472 1.00 96.00 87 PRO A N 1
ATOM 641 C CA . PRO A 1 87 ? -4.589 -0.499 -3.342 1.00 96.00 87 PRO A CA 1
ATOM 642 C C . PRO A 1 87 ? -5.420 0.383 -2.402 1.00 96.00 87 PRO A C 1
ATOM 644 O O . PRO A 1 87 ? -4.915 0.883 -1.399 1.00 96.00 87 PRO A O 1
ATOM 647 N N . VAL A 1 88 ? -6.702 0.541 -2.743 1.00 97.06 88 VAL A N 1
ATOM 648 C CA . VAL A 1 88 ? -7.739 1.027 -1.827 1.00 97.06 88 VAL A CA 1
ATOM 649 C C . VAL A 1 88 ? -8.579 -0.163 -1.383 1.00 97.06 88 VAL A C 1
ATOM 651 O O . VAL A 1 88 ? -9.099 -0.894 -2.220 1.00 97.06 88 VAL A O 1
ATOM 654 N N . ALA A 1 89 ? -8.691 -0.381 -0.080 1.00 97.50 89 ALA A N 1
ATOM 655 C CA . ALA A 1 89 ? -9.540 -1.421 0.486 1.00 97.50 89 ALA A CA 1
ATOM 656 C C . ALA A 1 89 ? -10.470 -0.808 1.520 1.00 97.50 89 ALA A C 1
ATOM 658 O O . ALA A 1 89 ? -10.075 0.085 2.266 1.00 97.50 89 ALA A O 1
ATOM 659 N N . VAL A 1 90 ? -11.702 -1.296 1.556 1.00 96.69 90 VAL A N 1
ATOM 660 C CA . VAL A 1 90 ? -12.720 -0.896 2.523 1.00 96.69 90 VAL A CA 1
ATOM 661 C C . VAL A 1 90 ? -13.263 -2.173 3.134 1.00 96.69 90 VAL A C 1
ATOM 663 O O . VAL A 1 90 ? -13.520 -3.139 2.415 1.00 96.69 90 VAL A O 1
ATOM 666 N N . GLU A 1 91 ? -13.398 -2.183 4.455 1.00 93.88 91 GLU A N 1
ATOM 667 C CA . GLU A 1 91 ? -13.991 -3.304 5.168 1.00 93.88 91 GLU A CA 1
ATOM 668 C C . GLU A 1 91 ? -15.432 -3.502 4.699 1.00 93.88 91 GLU A C 1
ATOM 670 O O . GLU A 1 91 ? -16.222 -2.550 4.650 1.00 93.88 91 GLU A O 1
ATOM 675 N N . GLN A 1 92 ? -15.784 -4.744 4.381 1.00 84.56 92 GLN A N 1
ATOM 676 C CA . GLN A 1 92 ? -17.165 -5.068 4.069 1.00 84.56 92 GLN A CA 1
ATOM 677 C C . GLN A 1 92 ? -17.957 -5.027 5.374 1.00 84.56 92 GLN A C 1
ATOM 679 O O . GLN A 1 92 ? -17.609 -5.678 6.357 1.00 84.56 92 GLN A O 1
ATOM 684 N N . ARG A 1 93 ? -19.034 -4.239 5.414 1.00 71.75 93 ARG A N 1
ATOM 685 C CA . ARG A 1 93 ? -19.998 -4.364 6.508 1.00 71.75 93 ARG A CA 1
ATOM 686 C C . ARG A 1 93 ? -20.659 -5.732 6.375 1.00 71.75 93 ARG A C 1
ATOM 688 O O . ARG A 1 93 ? -21.460 -5.920 5.469 1.00 71.75 93 ARG A O 1
ATOM 695 N N . LEU A 1 94 ? -20.307 -6.643 7.273 1.0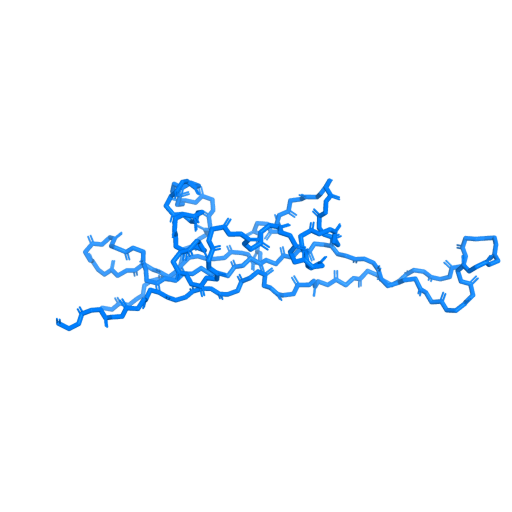0 57.16 94 LEU A N 1
ATOM 696 C CA . LEU A 1 94 ? -21.192 -7.726 7.668 1.00 57.16 94 LEU A CA 1
ATOM 697 C C . LEU A 1 94 ? -22.185 -7.090 8.644 1.00 57.16 94 LEU A C 1
ATOM 699 O O . LEU A 1 94 ? -21.795 -6.585 9.700 1.00 57.16 94 LEU A O 1
ATOM 703 N N . ASP A 1 95 ? -23.410 -6.941 8.171 1.00 56.38 95 ASP A N 1
ATOM 704 C CA . ASP A 1 95 ? -24.588 -6.539 8.929 1.00 56.38 95 ASP A CA 1
ATOM 705 C C . ASP A 1 95 ? -24.957 -7.544 10.030 1.00 56.38 95 ASP A C 1
ATOM 707 O O . ASP A 1 95 ? -24.692 -8.757 9.870 1.00 56.38 95 ASP A O 1
#

Sequence (95 aa):
MIALVPLDQIDPQAVESLLDRAFGADRRARTAYRIRTG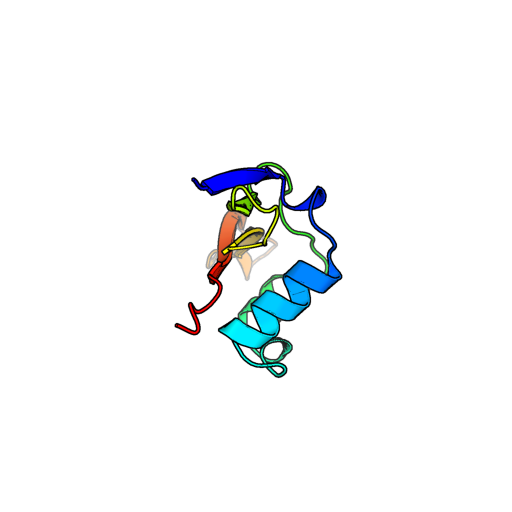TDPVPELSFAAVRDDGALAGTIQCWPVALACDDAKENGGTRVALTMVGPVAVEQRLD